Protein AF-A0AAU7IJD9-F1 (afdb_monomer_lite)

Sequence (158 aa):
MKRKEIPIYKQELFQKQKGLCALTGIKIHEVNKAHLDHDHILTGSNAGRCRGLLIAQANVLEGRIKHQFKRSGLDGKIDYIEFLKNLVQYLEKDYSDNPTHPQLIPDLKKAFSRKNLSEMKAITGSNLKTKKELEKVYSNQIKVKYENEISPSIGKTR

Structure (mmCIF, N/CA/C/O backbone):
data_AF-A0AAU7IJD9-F1
#
_entry.id   AF-A0AAU7IJD9-F1
#
loop_
_atom_site.group_PDB
_atom_site.id
_atom_site.type_symbol
_atom_site.label_atom_id
_atom_site.label_alt_id
_atom_site.label_comp_id
_atom_site.label_asym_id
_atom_site.label_entity_id
_atom_site.label_seq_id
_atom_site.pdbx_PDB_ins_code
_atom_site.Cartn_x
_atom_site.Cartn_y
_atom_site.Cartn_z
_atom_site.occupancy
_atom_site.B_iso_or_equiv
_atom_site.auth_seq_id
_atom_site.auth_comp_id
_atom_site.auth_asym_id
_atom_site.auth_atom_id
_atom_site.pdbx_PDB_model_num
ATOM 1 N N . MET A 1 1 ? 16.447 7.057 -25.964 1.00 90.56 1 MET A N 1
ATOM 2 C CA . MET A 1 1 ? 15.245 7.807 -26.383 1.00 90.56 1 MET A CA 1
ATOM 3 C C . MET A 1 1 ? 15.461 9.285 -26.091 1.00 90.56 1 MET A C 1
ATOM 5 O O . MET A 1 1 ? 15.944 9.618 -25.013 1.00 90.56 1 MET A O 1
ATOM 9 N N . LYS A 1 2 ? 15.156 10.166 -27.044 1.00 92.88 2 LYS A N 1
ATOM 10 C CA . LYS A 1 2 ? 15.188 11.628 -26.887 1.00 92.88 2 LYS A CA 1
ATOM 11 C C . LYS A 1 2 ? 13.909 12.100 -26.187 1.00 92.88 2 LYS A C 1
ATOM 13 O O . LYS A 1 2 ? 12.854 11.503 -26.355 1.00 92.88 2 LYS A O 1
ATOM 18 N N . ARG A 1 3 ? 13.954 13.221 -25.455 1.00 93.12 3 ARG A N 1
ATOM 19 C CA . ARG A 1 3 ? 12.783 13.741 -24.708 1.00 93.12 3 ARG A CA 1
ATOM 20 C C . ARG A 1 3 ? 11.526 13.923 -25.572 1.00 93.12 3 ARG A C 1
ATOM 22 O O . ARG A 1 3 ? 10.431 13.626 -25.113 1.00 93.12 3 ARG A O 1
ATOM 29 N N . LYS A 1 4 ? 11.687 14.344 -26.831 1.00 95.62 4 LYS A N 1
ATOM 30 C CA . LYS A 1 4 ? 10.580 14.519 -27.790 1.00 95.62 4 LYS A CA 1
ATOM 31 C C . LYS A 1 4 ? 9.841 13.222 -28.150 1.00 95.62 4 LYS A C 1
ATOM 33 O O . LYS A 1 4 ? 8.721 13.280 -28.631 1.00 95.62 4 LYS A O 1
ATOM 38 N N . GLU A 1 5 ? 10.464 12.068 -27.920 1.00 96.25 5 GLU A N 1
ATOM 39 C CA . GLU A 1 5 ? 9.907 10.743 -28.224 1.00 96.25 5 GLU A CA 1
ATOM 40 C C . GLU A 1 5 ? 9.103 10.175 -27.040 1.00 96.25 5 GLU A C 1
ATOM 42 O O . GLU A 1 5 ? 8.381 9.197 -27.206 1.00 96.25 5 GLU A O 1
ATOM 47 N N . ILE A 1 6 ? 9.165 10.804 -25.855 1.00 96.12 6 ILE A N 1
ATOM 48 C CA . ILE A 1 6 ? 8.446 10.353 -24.651 1.00 96.12 6 ILE A CA 1
ATOM 49 C C . ILE A 1 6 ? 6.934 10.214 -24.893 1.00 96.12 6 ILE A C 1
ATOM 51 O O . ILE A 1 6 ? 6.396 9.173 -24.523 1.00 96.12 6 ILE A O 1
ATOM 55 N N . PRO A 1 7 ? 6.217 11.188 -25.496 1.00 96.44 7 PRO A N 1
ATOM 56 C CA . PRO A 1 7 ? 4.776 11.044 -25.717 1.00 96.44 7 PRO A CA 1
ATOM 57 C C . PRO A 1 7 ? 4.430 9.835 -26.594 1.00 96.44 7 PRO A C 1
ATOM 59 O O . PRO A 1 7 ? 3.495 9.101 -26.283 1.00 96.44 7 PRO A O 1
ATOM 62 N N . ILE A 1 8 ? 5.233 9.589 -27.635 1.00 96.88 8 ILE A N 1
ATOM 63 C CA . ILE A 1 8 ? 5.071 8.449 -28.547 1.00 96.88 8 ILE A CA 1
ATOM 64 C C . ILE A 1 8 ? 5.267 7.143 -27.773 1.00 96.88 8 ILE A C 1
ATOM 66 O O . ILE A 1 8 ? 4.393 6.280 -27.778 1.00 96.88 8 ILE A O 1
ATOM 70 N N . TYR A 1 9 ? 6.355 7.034 -27.010 1.00 97.69 9 TYR A N 1
ATOM 71 C CA . TYR A 1 9 ? 6.644 5.827 -26.242 1.00 97.69 9 TYR A CA 1
ATOM 72 C C . TYR A 1 9 ? 5.621 5.563 -25.124 1.00 97.69 9 TYR A C 1
ATOM 74 O O . TYR A 1 9 ? 5.251 4.418 -24.864 1.00 97.69 9 TYR A O 1
ATOM 82 N N . LYS A 1 10 ? 5.086 6.613 -24.487 1.00 98.00 10 LYS A N 1
ATOM 83 C CA . LYS A 1 10 ? 3.969 6.477 -23.536 1.00 98.00 10 LYS A CA 1
ATOM 84 C C . LYS A 1 10 ? 2.719 5.935 -24.224 1.00 98.00 10 LYS A C 1
ATOM 86 O O . LYS A 1 10 ? 2.034 5.100 -23.639 1.00 98.00 10 LYS A O 1
ATOM 91 N N . GLN A 1 11 ? 2.436 6.367 -25.453 1.00 98.00 11 GLN A N 1
ATOM 92 C CA . GLN A 1 11 ? 1.312 5.850 -26.226 1.00 98.00 11 GLN A CA 1
ATOM 93 C C . GLN A 1 11 ? 1.504 4.373 -26.598 1.00 98.00 11 GLN A C 1
ATOM 95 O O . GLN A 1 11 ? 0.556 3.598 -26.478 1.00 98.00 11 GLN A O 1
ATOM 100 N N . GLU A 1 12 ? 2.718 3.961 -26.972 1.00 97.81 12 GLU A N 1
ATOM 101 C CA . GLU A 1 12 ? 3.051 2.550 -27.212 1.00 97.81 12 GLU A CA 1
ATOM 102 C C . GLU A 1 12 ? 2.860 1.694 -25.955 1.00 97.81 12 GLU A C 1
ATOM 104 O O . GLU A 1 12 ? 2.224 0.639 -26.010 1.00 97.81 12 GLU A O 1
ATOM 109 N N . LEU A 1 13 ? 3.377 2.150 -24.809 1.00 98.12 13 LEU A N 1
ATOM 110 C CA . LEU A 1 13 ? 3.209 1.456 -23.531 1.00 98.12 13 LEU A CA 1
ATOM 111 C C . LEU A 1 13 ? 1.745 1.381 -23.113 1.00 98.12 13 LEU A C 1
ATOM 113 O O . LEU A 1 13 ? 1.305 0.335 -22.651 1.00 98.12 13 LEU A O 1
ATOM 117 N N . PHE A 1 14 ? 0.970 2.445 -23.321 1.00 98.44 14 PHE A N 1
ATOM 118 C CA . PHE A 1 14 ? -0.463 2.435 -23.049 1.00 98.44 14 PHE A CA 1
ATOM 119 C C . PHE A 1 14 ? -1.179 1.326 -23.831 1.00 98.44 14 PHE A C 1
ATOM 121 O O . PHE A 1 14 ? -1.972 0.593 -23.243 1.00 98.44 14 PHE A O 1
ATOM 128 N N . GLN A 1 15 ? -0.863 1.148 -25.120 1.00 98.19 15 GLN A N 1
ATOM 129 C CA . GLN A 1 15 ? -1.441 0.066 -25.927 1.00 98.19 15 GLN A CA 1
ATOM 130 C C . GLN A 1 15 ? -0.978 -1.315 -25.444 1.00 98.19 15 GLN A C 1
ATOM 132 O O . GLN A 1 15 ? -1.804 -2.198 -25.217 1.00 98.19 15 GLN A O 1
ATOM 137 N N . LYS A 1 16 ? 0.328 -1.494 -25.194 1.00 98.19 16 LYS A N 1
ATOM 138 C CA . LYS A 1 16 ? 0.891 -2.755 -24.668 1.00 98.19 16 LYS A CA 1
ATOM 139 C C . LYS A 1 16 ? 0.290 -3.144 -23.314 1.00 98.19 16 LYS A C 1
ATOM 141 O O . LYS A 1 16 ? 0.051 -4.318 -23.056 1.00 98.19 16 LYS A O 1
ATOM 146 N N . GLN A 1 17 ? 0.004 -2.155 -22.473 1.00 98.44 17 GLN A N 1
ATOM 147 C CA . GLN A 1 17 ? -0.606 -2.322 -21.156 1.00 98.44 17 GLN A CA 1
ATOM 148 C C . GLN A 1 17 ? -2.142 -2.339 -21.195 1.00 98.44 17 GLN A C 1
ATOM 150 O O . GLN A 1 17 ? -2.774 -2.304 -20.140 1.00 98.44 17 GLN A O 1
ATOM 155 N N . LYS A 1 18 ? -2.763 -2.366 -22.384 1.00 98.19 18 LYS A N 1
ATOM 156 C CA . LYS A 1 18 ? -4.228 -2.391 -22.562 1.00 98.19 18 LYS A CA 1
ATOM 157 C C . LYS A 1 18 ? -4.944 -1.241 -21.838 1.00 98.19 18 LYS A C 1
ATOM 159 O O . LYS A 1 18 ? -6.044 -1.395 -21.316 1.00 98.19 18 LYS A O 1
ATOM 164 N N . GLY A 1 19 ? -4.292 -0.083 -21.773 1.00 97.81 19 GLY A N 1
ATOM 165 C CA . GLY A 1 19 ? -4.786 1.105 -21.087 1.00 97.81 19 GLY A CA 1
ATOM 166 C C . GLY A 1 19 ? -4.772 1.033 -19.558 1.00 97.81 19 GLY A C 1
ATOM 167 O O . GLY A 1 19 ? -5.438 1.845 -18.914 1.00 97.81 19 GLY A O 1
ATOM 168 N N . LEU A 1 20 ? -4.035 0.090 -18.963 1.00 98.50 20 LEU A N 1
ATOM 169 C CA . LEU A 1 20 ? -3.939 -0.101 -17.515 1.00 98.50 20 LEU A CA 1
ATOM 170 C C . LEU A 1 20 ? -2.575 0.339 -16.972 1.00 98.50 20 LEU A C 1
ATOM 172 O O . LEU A 1 20 ? -1.556 0.273 -17.655 1.00 98.50 20 LEU A O 1
ATOM 176 N N . CYS A 1 21 ? -2.545 0.777 -15.718 1.00 98.44 21 CYS A N 1
ATOM 177 C CA . CYS A 1 21 ? -1.328 1.029 -14.954 1.00 98.44 21 CYS A CA 1
ATOM 178 C C . CYS A 1 21 ? -0.542 -0.272 -14.766 1.00 98.44 21 CYS A C 1
ATOM 180 O O . CYS A 1 21 ? -1.095 -1.243 -14.250 1.00 98.44 21 CYS A O 1
ATOM 182 N N . ALA A 1 22 ? 0.748 -0.274 -15.114 1.00 98.25 22 ALA A N 1
ATOM 183 C CA . ALA A 1 22 ? 1.576 -1.482 -15.049 1.00 98.25 22 ALA A CA 1
ATOM 184 C C . ALA A 1 22 ? 1.720 -2.056 -13.627 1.00 98.25 22 ALA A C 1
ATOM 186 O O . ALA A 1 22 ? 1.907 -3.258 -13.479 1.00 98.25 22 ALA A O 1
ATOM 187 N N . LEU A 1 23 ? 1.630 -1.209 -12.593 1.00 97.75 23 LEU A N 1
ATOM 188 C CA . LEU A 1 23 ? 1.779 -1.629 -11.196 1.00 97.75 23 LEU A CA 1
ATOM 189 C C . LEU A 1 23 ? 0.451 -2.027 -10.539 1.00 97.75 23 LEU A C 1
ATOM 191 O O . LEU A 1 23 ? 0.418 -2.954 -9.743 1.00 97.75 23 LEU A O 1
ATOM 195 N N . THR A 1 24 ? -0.636 -1.305 -10.824 1.00 97.75 24 THR A N 1
ATOM 196 C CA . THR A 1 24 ? -1.893 -1.436 -10.060 1.00 97.75 24 THR A CA 1
ATOM 197 C C . THR A 1 24 ? -3.040 -2.056 -10.847 1.00 97.75 24 THR A C 1
ATOM 199 O O . THR A 1 24 ? -4.078 -2.347 -10.264 1.00 97.75 24 THR A O 1
ATOM 202 N N . GLY A 1 25 ? -2.920 -2.177 -12.172 1.00 97.69 25 GLY A N 1
ATOM 203 C CA . GLY A 1 25 ? -4.020 -2.606 -13.040 1.00 97.69 25 GLY A CA 1
ATOM 204 C C . GLY A 1 25 ? -5.160 -1.587 -13.185 1.00 97.69 25 GLY A C 1
ATOM 205 O O . GLY A 1 25 ? -6.119 -1.844 -13.903 1.00 97.69 25 GLY A O 1
ATOM 206 N N . ILE A 1 26 ? -5.072 -0.414 -12.547 1.00 97.94 26 ILE A N 1
ATOM 207 C CA . ILE A 1 26 ? -6.093 0.643 -12.642 1.00 97.94 26 ILE A CA 1
ATOM 208 C C . ILE A 1 26 ? -6.031 1.313 -14.019 1.00 97.94 26 ILE A C 1
ATOM 210 O O . ILE A 1 26 ? -4.946 1.558 -14.547 1.00 97.94 26 ILE A O 1
ATOM 214 N N . LYS A 1 27 ? -7.192 1.658 -14.588 1.00 98.19 27 LYS A N 1
ATOM 215 C CA . LYS A 1 27 ? -7.297 2.321 -15.894 1.00 98.19 27 LYS A CA 1
ATOM 216 C C . LYS A 1 27 ? -6.567 3.669 -15.921 1.00 98.19 27 LYS A C 1
ATOM 218 O O . LYS A 1 27 ? -6.712 4.499 -15.026 1.00 98.19 27 LYS A O 1
ATOM 223 N N . ILE A 1 28 ? -5.824 3.909 -16.996 1.00 98.00 28 ILE A N 1
ATOM 224 C CA . ILE A 1 28 ? -5.233 5.208 -17.315 1.00 98.00 28 ILE A CA 1
ATOM 225 C C . ILE A 1 28 ? -6.230 5.974 -18.189 1.00 98.00 28 ILE A C 1
ATOM 227 O O . ILE A 1 28 ? -6.577 5.536 -19.283 1.00 98.00 28 ILE A O 1
ATOM 231 N N . HIS A 1 29 ? -6.695 7.126 -17.709 1.00 94.94 29 HIS A N 1
ATOM 232 C CA . HIS A 1 29 ? -7.629 7.973 -18.460 1.00 94.94 29 HIS A CA 1
ATOM 233 C C . HIS A 1 29 ? -6.916 8.939 -19.411 1.00 94.94 29 HIS A C 1
ATOM 235 O O . HIS A 1 29 ? -7.410 9.215 -20.497 1.00 94.94 29 HIS A O 1
ATOM 241 N N . GLU A 1 30 ? -5.736 9.427 -19.021 1.00 95.31 30 GLU A N 1
ATOM 242 C CA . GLU A 1 30 ? -4.977 10.422 -19.778 1.00 95.31 30 GLU A CA 1
ATOM 243 C C . GLU A 1 30 ? -3.509 9.993 -19.901 1.00 95.31 30 GLU A C 1
ATOM 245 O O . GLU A 1 30 ? -2.718 10.147 -18.967 1.00 95.31 30 GLU A O 1
ATOM 250 N N . VAL A 1 31 ? -3.123 9.480 -21.074 1.00 94.94 31 VAL A N 1
ATOM 251 C CA . VAL A 1 31 ? -1.759 8.983 -21.358 1.00 94.94 31 VAL A CA 1
ATOM 252 C C . VAL A 1 31 ? -0.697 10.047 -21.073 1.00 94.94 31 VAL A C 1
ATOM 254 O O . VAL A 1 31 ? 0.347 9.763 -20.485 1.00 94.94 31 VAL A O 1
ATOM 257 N N . ASN A 1 32 ? -0.980 11.301 -21.431 1.00 91.12 32 ASN A N 1
ATOM 258 C CA . ASN A 1 32 ? -0.046 12.407 -21.242 1.00 91.12 32 ASN A CA 1
ATOM 259 C C . ASN A 1 32 ? 0.206 12.730 -19.763 1.00 91.12 32 ASN A C 1
ATOM 261 O O . ASN A 1 32 ? 1.337 13.081 -19.428 1.00 91.12 32 ASN A O 1
ATOM 265 N N . LYS A 1 33 ? -0.781 12.530 -18.878 1.00 93.31 33 LYS A N 1
ATOM 266 C CA . LYS A 1 33 ? -0.640 12.733 -17.424 1.00 93.31 33 LYS A CA 1
ATOM 267 C C . LYS A 1 33 ? -0.072 11.522 -16.683 1.00 93.31 33 LYS A C 1
ATOM 269 O O . LYS A 1 33 ? 0.391 11.663 -15.556 1.00 93.31 33 LYS A O 1
ATOM 274 N N . ALA A 1 34 ? -0.095 10.336 -17.288 1.00 96.44 34 ALA A N 1
ATOM 275 C CA . ALA A 1 34 ? 0.531 9.157 -16.702 1.00 96.44 34 ALA A CA 1
ATOM 276 C C . ALA A 1 34 ? 2.060 9.325 -16.604 1.00 96.44 34 ALA A C 1
ATOM 278 O O . ALA A 1 34 ? 2.657 10.118 -17.326 1.00 96.44 34 ALA A O 1
ATOM 279 N N . HIS A 1 35 ? 2.723 8.593 -15.720 1.00 97.62 35 HIS A N 1
ATOM 280 C CA . HIS A 1 35 ? 4.164 8.685 -15.502 1.00 97.62 35 HIS A CA 1
ATOM 281 C C . HIS A 1 35 ? 4.890 7.566 -16.241 1.00 97.62 35 HIS A C 1
ATOM 283 O O . HIS A 1 35 ? 4.496 6.406 -16.153 1.00 97.62 35 HIS A O 1
ATOM 289 N N . LEU A 1 36 ? 5.941 7.925 -16.980 1.00 97.62 36 LEU A N 1
ATOM 290 C CA . LEU A 1 36 ? 6.857 6.960 -17.579 1.00 97.62 36 LEU A CA 1
ATOM 291 C C . LEU A 1 36 ? 7.902 6.575 -16.526 1.00 97.62 36 LEU A C 1
ATOM 293 O O . LEU A 1 36 ? 8.878 7.301 -16.338 1.00 97.62 36 LEU A O 1
ATOM 297 N N . ASP A 1 37 ? 7.659 5.473 -15.821 1.00 97.50 37 ASP A N 1
ATOM 298 C CA . ASP A 1 37 ? 8.568 4.977 -14.789 1.00 97.50 37 ASP A CA 1
ATOM 299 C C . ASP A 1 37 ? 9.854 4.410 -15.407 1.00 97.50 37 ASP A C 1
ATOM 301 O O . ASP A 1 37 ? 9.852 3.894 -16.533 1.00 97.50 37 ASP A O 1
ATOM 305 N N . HIS A 1 38 ? 10.962 4.506 -14.677 1.00 95.94 38 HIS A N 1
ATOM 306 C CA . HIS A 1 38 ? 12.267 4.029 -15.123 1.00 95.94 38 HIS A CA 1
ATOM 307 C C . HIS A 1 38 ? 13.140 3.580 -13.955 1.00 95.94 38 HIS A C 1
ATOM 309 O O . HIS A 1 38 ? 12.948 3.975 -12.808 1.00 95.94 38 HIS A O 1
ATOM 315 N N . ASP A 1 39 ? 14.128 2.742 -14.256 1.00 93.69 39 ASP A N 1
ATOM 316 C CA . ASP A 1 39 ? 15.105 2.353 -13.258 1.00 93.69 39 ASP A CA 1
ATOM 317 C C . ASP A 1 39 ? 16.063 3.504 -12.926 1.00 93.69 39 ASP A C 1
ATOM 319 O O . ASP A 1 39 ? 16.621 4.148 -13.813 1.00 93.69 39 ASP A O 1
ATOM 323 N N . HIS A 1 40 ? 16.274 3.728 -11.631 1.00 90.88 40 HIS A N 1
ATOM 324 C CA . HIS A 1 40 ? 17.177 4.749 -11.106 1.00 90.88 40 HIS A CA 1
ATOM 325 C C . HIS A 1 40 ? 18.596 4.222 -10.838 1.00 90.88 40 HIS A C 1
ATOM 327 O O . HIS A 1 40 ? 19.427 4.983 -10.340 1.00 90.88 40 HIS A O 1
ATOM 333 N N . ILE A 1 41 ? 18.897 2.942 -11.104 1.00 91.31 41 ILE A N 1
ATOM 334 C CA . ILE A 1 41 ? 20.294 2.491 -11.072 1.00 91.31 41 ILE A CA 1
ATOM 335 C C . ILE A 1 41 ? 21.096 3.208 -12.167 1.00 91.31 41 ILE A C 1
ATOM 337 O O . ILE A 1 41 ? 20.595 3.464 -13.263 1.00 91.31 41 ILE A O 1
ATOM 341 N N . LEU A 1 42 ? 22.344 3.549 -11.852 1.00 92.25 42 LEU A N 1
ATOM 342 C CA . LEU A 1 42 ? 23.218 4.327 -12.738 1.00 92.25 42 LEU A CA 1
ATOM 343 C C . LEU A 1 42 ? 24.198 3.452 -13.528 1.00 92.25 42 LEU A C 1
ATOM 345 O O . LEU A 1 42 ? 24.849 3.932 -14.451 1.00 92.25 42 LEU A O 1
ATOM 349 N N . THR A 1 43 ? 24.305 2.173 -13.171 1.00 92.12 43 THR A N 1
ATOM 350 C CA . THR A 1 43 ? 25.237 1.210 -13.763 1.00 92.12 43 THR A CA 1
ATOM 351 C C . THR A 1 43 ? 24.531 -0.114 -14.064 1.00 92.12 43 THR A C 1
ATOM 353 O O . THR A 1 43 ? 23.458 -0.403 -13.534 1.00 92.12 43 THR A O 1
ATOM 356 N N . GLY A 1 44 ? 25.129 -0.918 -14.946 1.00 93.94 44 GLY A N 1
ATOM 357 C CA . GLY A 1 44 ? 24.574 -2.200 -15.380 1.00 93.94 44 GLY A CA 1
ATOM 358 C C . GLY A 1 44 ? 23.567 -2.090 -16.529 1.00 93.94 44 GLY A C 1
ATOM 359 O O . GLY A 1 44 ? 23.220 -1.006 -16.998 1.00 93.94 44 GLY A O 1
ATOM 360 N N . SER A 1 45 ? 23.093 -3.243 -17.004 1.00 93.06 45 SER A N 1
ATOM 361 C CA . SER A 1 45 ? 22.210 -3.355 -18.177 1.00 93.06 45 SER A CA 1
ATOM 362 C C . SER A 1 45 ? 20.859 -2.648 -18.002 1.00 93.06 45 SER A C 1
ATOM 364 O O . SER A 1 45 ? 20.299 -2.127 -18.973 1.00 93.06 45 SER A O 1
ATOM 366 N N . ASN A 1 46 ? 20.373 -2.575 -16.760 1.00 92.19 46 ASN A N 1
ATOM 367 C CA . ASN A 1 46 ? 19.097 -1.955 -16.404 1.00 92.19 46 ASN A CA 1
ATOM 368 C C . ASN A 1 46 ? 19.189 -0.441 -16.136 1.00 92.19 46 ASN A C 1
ATOM 370 O O . ASN A 1 46 ? 18.153 0.184 -15.917 1.00 92.19 46 ASN A O 1
ATOM 374 N N . ALA A 1 47 ? 20.378 0.172 -16.195 1.00 94.25 47 ALA A N 1
ATOM 375 C CA . ALA A 1 47 ? 20.551 1.591 -15.891 1.00 94.25 47 ALA A CA 1
ATOM 376 C C . ALA A 1 47 ? 19.663 2.503 -16.747 1.00 94.25 47 ALA A C 1
ATOM 378 O O . ALA A 1 47 ? 19.711 2.468 -17.980 1.00 94.25 47 ALA A O 1
ATOM 379 N N . GLY A 1 48 ? 18.830 3.311 -16.084 1.00 93.56 48 GLY A N 1
ATOM 380 C CA . GLY A 1 48 ? 17.939 4.276 -16.732 1.00 93.56 48 GLY A CA 1
ATOM 381 C C . GLY A 1 48 ? 16.840 3.674 -17.615 1.00 93.56 48 GLY A C 1
ATOM 382 O O . GLY A 1 48 ? 16.198 4.413 -18.365 1.00 93.56 48 GLY A O 1
ATOM 383 N N . ARG A 1 49 ? 16.625 2.351 -17.605 1.00 96.25 49 ARG A N 1
ATOM 384 C CA . ARG A 1 49 ? 15.666 1.702 -18.513 1.00 96.25 49 ARG A CA 1
ATOM 385 C C . ARG A 1 49 ? 14.233 2.006 -18.093 1.00 96.25 49 ARG A C 1
ATOM 387 O O . ARG A 1 49 ? 13.872 1.829 -16.934 1.00 96.25 49 ARG A O 1
ATOM 394 N N . CYS A 1 50 ? 13.406 2.445 -19.043 1.00 97.06 50 CYS A N 1
ATOM 395 C CA . CYS A 1 50 ? 11.975 2.618 -18.808 1.00 97.06 50 CYS A CA 1
ATOM 396 C C . CYS A 1 50 ? 11.327 1.271 -18.474 1.00 97.06 50 CYS A C 1
ATOM 398 O O . CYS A 1 50 ? 11.641 0.264 -19.107 1.00 97.06 50 CYS A O 1
ATOM 400 N N . ARG A 1 51 ? 10.404 1.274 -17.514 1.00 97.00 51 ARG A N 1
ATOM 401 C CA . ARG A 1 51 ? 9.722 0.073 -17.021 1.00 97.00 51 ARG A CA 1
ATOM 402 C C . ARG A 1 51 ? 8.305 -0.015 -17.567 1.00 97.00 51 ARG A C 1
ATOM 404 O O . ARG A 1 51 ? 7.977 -0.944 -18.295 1.00 97.00 51 ARG A O 1
ATOM 411 N N . GLY A 1 52 ? 7.481 0.983 -17.262 1.00 97.50 52 GLY A N 1
ATOM 412 C CA . GLY A 1 52 ? 6.082 1.001 -17.664 1.00 97.50 52 GLY A CA 1
ATOM 413 C C . GLY A 1 52 ? 5.412 2.342 -17.411 1.00 97.50 52 GLY A C 1
ATOM 414 O O . GLY A 1 52 ? 5.992 3.268 -16.843 1.00 97.50 52 GLY A O 1
ATOM 415 N N . LEU A 1 53 ? 4.168 2.438 -17.862 1.00 98.25 53 LEU A N 1
ATOM 416 C CA . LEU A 1 53 ? 3.311 3.594 -17.670 1.00 98.25 53 LEU A CA 1
ATOM 417 C C . LEU A 1 53 ? 2.489 3.423 -16.385 1.00 98.25 53 LEU A C 1
ATOM 419 O O . LEU A 1 53 ? 1.744 2.448 -16.245 1.00 98.25 53 LEU A O 1
ATOM 423 N N . LEU A 1 54 ? 2.614 4.373 -15.460 1.00 98.50 54 LEU A N 1
ATOM 424 C CA . LEU A 1 54 ? 1.967 4.355 -14.147 1.00 98.50 54 LEU A CA 1
ATOM 425 C C . LEU A 1 54 ? 0.997 5.529 -13.980 1.00 98.50 54 LEU A C 1
ATOM 427 O O . L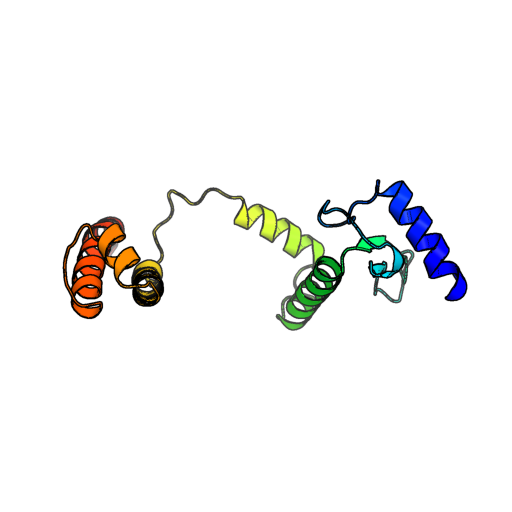E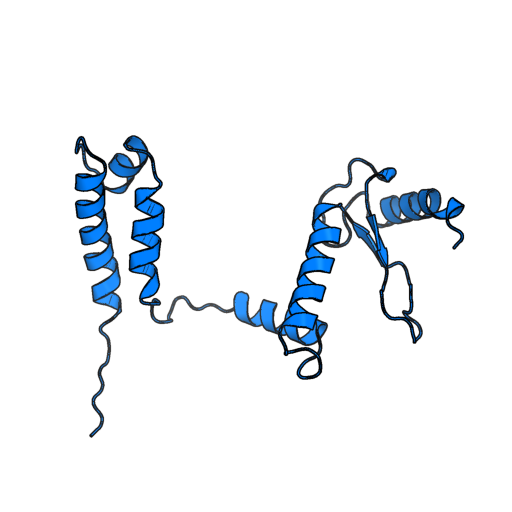U A 1 54 ? 1.221 6.616 -14.508 1.00 98.50 54 LEU A O 1
ATOM 431 N N . ILE A 1 55 ? -0.061 5.352 -13.186 1.00 98.06 55 ILE A N 1
ATOM 432 C CA . ILE A 1 55 ? -0.814 6.505 -12.665 1.00 98.06 55 ILE A CA 1
ATOM 433 C C . ILE A 1 55 ? 0.051 7.289 -11.667 1.00 98.06 55 ILE A C 1
ATOM 435 O O . ILE A 1 55 ? 0.928 6.722 -11.011 1.00 98.06 55 ILE A O 1
ATOM 439 N N . ALA A 1 56 ? -0.208 8.591 -11.527 1.00 96.44 56 ALA A N 1
ATOM 440 C CA . ALA A 1 56 ? 0.591 9.482 -10.682 1.00 96.44 56 ALA A CA 1
ATOM 441 C C . ALA A 1 56 ? 0.701 8.988 -9.230 1.00 96.44 56 ALA A C 1
ATOM 443 O O . ALA A 1 56 ? 1.782 8.997 -8.646 1.00 96.44 56 ALA A O 1
ATOM 444 N N . GLN A 1 57 ? -0.401 8.483 -8.670 1.00 96.38 57 GLN A N 1
ATOM 445 C CA . GLN A 1 57 ? -0.458 7.958 -7.307 1.00 96.38 57 GLN A CA 1
ATOM 446 C C . GLN A 1 57 ? 0.483 6.761 -7.125 1.00 96.38 57 GLN A C 1
ATOM 448 O O . GLN A 1 57 ? 1.221 6.709 -6.145 1.00 96.38 57 GLN A O 1
ATOM 453 N N . ALA A 1 58 ? 0.493 5.835 -8.090 1.00 97.56 58 ALA A N 1
ATOM 454 C CA . ALA A 1 58 ? 1.326 4.637 -8.056 1.00 97.56 58 ALA A CA 1
ATOM 455 C C . ALA A 1 58 ? 2.816 4.989 -8.165 1.00 97.56 58 ALA A C 1
ATOM 457 O O . ALA A 1 58 ? 3.614 4.516 -7.362 1.00 97.56 58 ALA A O 1
ATOM 458 N N . ASN A 1 59 ? 3.175 5.878 -9.097 1.00 97.31 59 ASN A N 1
ATOM 459 C CA . ASN A 1 59 ? 4.555 6.334 -9.278 1.00 97.31 59 ASN A CA 1
ATOM 460 C C . ASN A 1 59 ? 5.097 7.035 -8.023 1.00 97.31 59 ASN A C 1
ATOM 462 O O . ASN A 1 59 ? 6.212 6.779 -7.578 1.00 97.31 59 ASN A O 1
ATOM 466 N N . VAL A 1 60 ? 4.299 7.928 -7.431 1.00 96.81 60 VAL A N 1
ATOM 467 C CA . VAL A 1 60 ? 4.693 8.644 -6.211 1.00 96.81 60 VAL A CA 1
ATOM 468 C C . VAL A 1 60 ? 4.822 7.687 -5.026 1.00 96.81 60 VAL A C 1
ATOM 470 O O . VAL A 1 60 ? 5.753 7.828 -4.234 1.00 96.81 60 VAL A O 1
ATOM 473 N N . LEU A 1 61 ? 3.904 6.728 -4.883 1.00 97.75 61 LEU A N 1
ATOM 474 C CA . LEU A 1 61 ? 3.947 5.762 -3.790 1.00 97.75 61 LEU A CA 1
ATOM 475 C C . LEU A 1 61 ? 5.154 4.820 -3.903 1.00 97.75 61 LEU A C 1
ATOM 477 O O . LEU A 1 61 ? 5.849 4.650 -2.904 1.00 97.75 61 LEU A O 1
ATOM 481 N N . GLU A 1 62 ? 5.448 4.279 -5.093 1.00 97.19 62 GLU A N 1
ATOM 482 C CA . GLU A 1 62 ? 6.637 3.438 -5.331 1.00 97.19 62 GLU A CA 1
ATOM 483 C C . GLU A 1 62 ? 7.911 4.162 -4.885 1.00 97.19 62 GLU A C 1
ATOM 485 O O . GLU A 1 62 ? 8.672 3.639 -4.063 1.00 97.19 62 GLU A O 1
ATOM 490 N N . GLY A 1 63 ? 8.072 5.419 -5.314 1.00 95.31 63 GLY A N 1
ATOM 491 C CA . GLY A 1 63 ? 9.235 6.220 -4.956 1.00 95.31 63 GLY A CA 1
ATOM 492 C C . GLY A 1 63 ? 9.345 6.464 -3.449 1.00 95.31 63 GLY A C 1
ATOM 493 O O . GLY A 1 63 ? 10.446 6.416 -2.895 1.00 95.31 63 GLY A O 1
ATOM 494 N N . ARG A 1 64 ? 8.216 6.681 -2.755 1.00 97.38 64 ARG A N 1
ATOM 495 C CA . ARG A 1 64 ? 8.192 6.848 -1.290 1.00 97.38 64 ARG A CA 1
ATOM 496 C C . ARG A 1 64 ? 8.581 5.570 -0.557 1.00 97.38 64 ARG A C 1
ATOM 498 O O . ARG A 1 64 ? 9.366 5.662 0.382 1.00 97.38 64 ARG A O 1
ATOM 505 N N . ILE A 1 65 ? 8.074 4.411 -0.979 1.00 97.44 65 ILE A N 1
ATOM 506 C CA . ILE A 1 65 ? 8.408 3.117 -0.362 1.00 97.44 65 ILE A CA 1
ATOM 507 C C . ILE A 1 65 ? 9.909 2.861 -0.506 1.00 97.44 65 ILE A C 1
ATOM 509 O O . ILE A 1 65 ? 10.597 2.631 0.489 1.00 97.44 65 ILE A O 1
ATOM 513 N N . LYS A 1 66 ? 10.447 3.012 -1.722 1.00 96.00 66 LYS A N 1
ATOM 514 C CA . LYS A 1 66 ? 11.881 2.852 -1.986 1.00 96.00 66 LYS A CA 1
ATOM 515 C C . LYS A 1 66 ? 12.727 3.830 -1.170 1.00 96.00 66 LYS A C 1
ATOM 517 O O . LYS A 1 66 ? 13.755 3.447 -0.617 1.00 96.00 66 LYS A O 1
ATOM 522 N N . HIS A 1 67 ? 12.307 5.092 -1.073 1.00 96.12 67 HIS A N 1
ATOM 523 C CA . HIS A 1 67 ? 13.019 6.099 -0.288 1.00 96.12 67 HIS A CA 1
ATOM 524 C C . HIS A 1 67 ? 13.010 5.782 1.213 1.00 96.12 67 HIS A C 1
ATOM 526 O O . HIS A 1 67 ? 14.063 5.827 1.847 1.00 96.12 67 HIS A O 1
ATOM 532 N N . GLN A 1 68 ? 11.854 5.431 1.783 1.00 97.88 68 GLN A N 1
ATOM 533 C CA . GLN A 1 68 ? 11.748 5.058 3.196 1.00 97.88 68 GLN A CA 1
ATOM 534 C C . GLN A 1 68 ? 12.585 3.819 3.510 1.00 97.88 68 GLN A C 1
ATOM 536 O O . GLN A 1 68 ? 13.309 3.823 4.502 1.00 97.88 68 GLN A O 1
ATOM 541 N N . PHE A 1 69 ? 12.570 2.811 2.632 1.00 97.81 69 PHE A N 1
ATOM 542 C CA . PHE A 1 69 ? 13.428 1.638 2.771 1.00 97.81 69 PHE A CA 1
ATOM 543 C C . PHE A 1 69 ? 14.910 2.032 2.828 1.00 97.81 69 PHE A C 1
ATOM 545 O O . PHE A 1 69 ? 15.591 1.702 3.799 1.00 97.81 69 PHE A O 1
ATOM 552 N N . LYS A 1 70 ? 15.391 2.836 1.870 1.00 95.62 70 LYS A N 1
ATOM 553 C CA . LYS A 1 70 ? 16.786 3.313 1.850 1.00 95.62 70 LYS A CA 1
ATOM 554 C C . LYS A 1 70 ? 17.191 4.093 3.105 1.00 95.62 70 LYS A C 1
ATOM 556 O O . LYS A 1 70 ? 18.353 4.096 3.491 1.00 95.62 70 LYS A O 1
ATOM 561 N N . ARG A 1 71 ? 16.241 4.774 3.751 1.00 97.31 71 ARG A N 1
ATOM 562 C CA . ARG A 1 71 ? 16.477 5.582 4.959 1.00 97.31 71 ARG A CA 1
ATOM 563 C C . ARG A 1 71 ? 16.224 4.836 6.271 1.00 97.31 71 ARG A C 1
ATOM 565 O O . ARG A 1 71 ? 16.491 5.400 7.325 1.00 97.31 71 ARG A O 1
ATOM 572 N N . SER A 1 72 ? 15.745 3.595 6.219 1.00 97.25 72 SER A N 1
ATOM 573 C CA . SER A 1 72 ? 15.376 2.805 7.402 1.00 97.25 72 SER A CA 1
ATOM 574 C C . SER A 1 72 ? 16.567 2.217 8.172 1.00 97.25 72 SER A C 1
ATOM 576 O O . SER A 1 72 ? 16.394 1.731 9.286 1.00 97.25 72 SER A O 1
ATOM 578 N N . GLY A 1 73 ? 17.770 2.219 7.581 1.00 97.38 73 GLY A N 1
ATOM 579 C CA . GLY A 1 73 ? 18.932 1.490 8.108 1.00 97.38 73 GLY A CA 1
ATOM 580 C C . GLY A 1 73 ? 18.928 -0.014 7.795 1.00 97.38 73 GLY A C 1
ATOM 581 O O . GLY A 1 73 ? 19.769 -0.742 8.332 1.00 97.38 73 GLY A O 1
ATOM 582 N N . LEU A 1 74 ? 17.986 -0.475 6.958 1.00 97.44 74 LEU A N 1
ATOM 583 C CA . LEU A 1 74 ? 17.973 -1.813 6.352 1.00 97.44 74 LEU A CA 1
ATOM 584 C C . LEU A 1 74 ? 18.759 -1.878 5.037 1.00 97.44 74 LEU A C 1
ATOM 586 O O . LEU A 1 74 ? 19.161 -2.965 4.628 1.00 97.44 74 LEU A O 1
ATOM 590 N N . ASP A 1 75 ? 18.999 -0.733 4.394 1.00 94.94 75 ASP A N 1
ATOM 591 C CA . ASP A 1 75 ? 19.814 -0.665 3.179 1.00 94.94 75 ASP A CA 1
ATOM 592 C C . ASP A 1 75 ? 21.227 -1.196 3.464 1.00 94.94 75 ASP A C 1
ATOM 594 O O . ASP A 1 75 ? 21.843 -0.845 4.473 1.00 94.94 75 ASP A O 1
ATOM 598 N N . GLY A 1 76 ? 21.710 -2.101 2.613 1.00 94.38 76 GLY A N 1
ATOM 599 C CA . GLY A 1 76 ? 22.959 -2.842 2.822 1.00 94.38 76 GLY A CA 1
ATOM 600 C C . GLY A 1 76 ? 22.878 -4.030 3.794 1.00 94.38 76 GLY A C 1
ATOM 601 O O . GLY A 1 76 ? 23.837 -4.794 3.866 1.00 94.38 76 GLY A O 1
ATOM 602 N N . LYS A 1 77 ? 21.761 -4.226 4.513 1.00 97.69 77 LYS A N 1
ATOM 603 C CA . LYS A 1 77 ? 21.518 -5.421 5.352 1.00 97.69 77 LYS A CA 1
ATOM 604 C C . LYS A 1 77 ? 20.634 -6.459 4.665 1.00 97.69 77 LYS A C 1
ATOM 606 O O . LYS A 1 77 ? 20.802 -7.648 4.904 1.00 97.69 77 LYS A O 1
ATOM 611 N N . ILE A 1 78 ? 19.687 -6.007 3.847 1.00 97.81 78 ILE A N 1
ATOM 612 C CA . ILE A 1 78 ? 18.801 -6.847 3.036 1.00 97.81 78 ILE A CA 1
ATOM 613 C C . ILE A 1 78 ? 18.529 -6.144 1.705 1.00 97.81 78 ILE A C 1
ATOM 615 O O . ILE A 1 78 ? 18.469 -4.912 1.656 1.00 97.81 78 ILE A O 1
ATOM 619 N N . ASP A 1 79 ? 18.378 -6.910 0.625 1.00 96.38 79 ASP A N 1
ATOM 620 C CA . ASP A 1 79 ? 17.964 -6.352 -0.661 1.00 96.38 79 ASP A CA 1
ATOM 621 C C . ASP A 1 79 ? 16.519 -5.822 -0.597 1.00 96.38 79 ASP A C 1
ATOM 623 O O . ASP A 1 79 ? 15.642 -6.400 0.047 1.00 96.38 79 ASP A O 1
ATOM 627 N N . TYR A 1 80 ? 16.252 -4.714 -1.292 1.00 96.06 80 TYR A N 1
ATOM 628 C CA . TYR A 1 80 ? 14.933 -4.079 -1.295 1.00 96.06 80 TYR A CA 1
ATOM 629 C C . TYR A 1 80 ? 13.834 -5.001 -1.837 1.00 96.06 80 TYR A C 1
ATOM 631 O O . TYR A 1 80 ? 12.743 -5.062 -1.270 1.00 96.06 80 TYR A O 1
ATOM 639 N N . ILE A 1 81 ? 14.102 -5.717 -2.932 1.00 95.62 81 ILE A N 1
ATOM 640 C CA . ILE A 1 81 ? 13.111 -6.599 -3.554 1.00 95.62 81 ILE A CA 1
ATOM 641 C C . ILE A 1 81 ? 12.890 -7.838 -2.687 1.00 95.62 81 ILE A C 1
ATOM 643 O O . ILE A 1 81 ? 11.750 -8.278 -2.539 1.00 95.62 81 ILE A O 1
ATOM 647 N N . GLU A 1 82 ? 13.948 -8.377 -2.083 1.00 98.06 82 GLU A N 1
ATOM 648 C CA . GLU A 1 82 ? 13.838 -9.467 -1.109 1.00 98.06 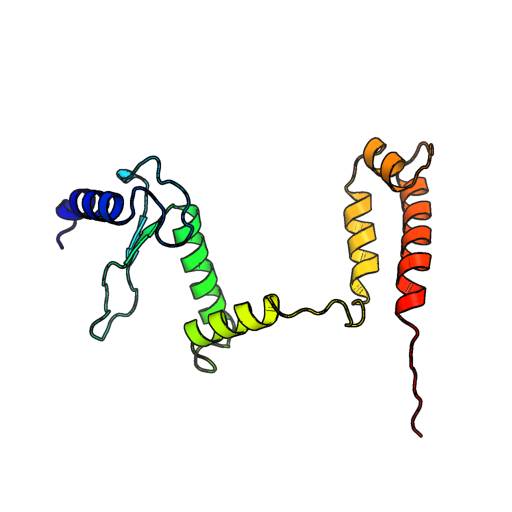82 GLU A CA 1
ATOM 649 C C . GLU A 1 82 ? 12.994 -9.064 0.108 1.00 98.06 82 GLU A C 1
ATOM 651 O O . GLU A 1 82 ? 12.055 -9.774 0.470 1.00 98.06 82 GLU A O 1
ATOM 656 N N . PHE A 1 83 ? 13.240 -7.879 0.674 1.00 98.31 83 PHE A N 1
ATOM 657 C CA . PHE A 1 83 ? 12.424 -7.338 1.759 1.00 98.31 83 PHE A CA 1
ATOM 658 C C . PHE A 1 83 ? 10.941 -7.241 1.375 1.00 98.31 83 PHE A C 1
ATOM 660 O O . PHE A 1 83 ? 10.086 -7.669 2.147 1.00 98.31 83 PHE A O 1
ATOM 667 N N . LEU A 1 84 ? 10.618 -6.720 0.184 1.00 98.00 84 LEU A N 1
ATOM 668 C CA . LEU A 1 84 ? 9.227 -6.614 -0.272 1.00 98.00 84 LEU A CA 1
ATOM 669 C C . LEU A 1 84 ? 8.552 -7.982 -0.428 1.00 98.00 84 LEU A C 1
ATOM 671 O O . LEU A 1 84 ? 7.388 -8.125 -0.059 1.00 98.00 84 LEU A O 1
ATOM 675 N N . LYS A 1 85 ? 9.265 -8.994 -0.937 1.00 98.25 85 LYS A N 1
ATOM 676 C CA . LYS A 1 85 ? 8.738 -10.365 -1.040 1.00 98.25 85 LYS A CA 1
ATOM 677 C C . LYS A 1 85 ? 8.451 -10.956 0.339 1.00 98.25 85 LYS A C 1
ATOM 679 O O . LYS A 1 85 ? 7.368 -11.495 0.554 1.00 98.25 85 LYS A O 1
ATOM 684 N N . ASN A 1 86 ? 9.385 -10.799 1.275 1.00 98.31 86 ASN A N 1
ATOM 685 C CA . ASN A 1 86 ? 9.220 -11.270 2.649 1.00 98.31 86 ASN A CA 1
ATOM 686 C C . ASN A 1 86 ? 8.075 -10.537 3.357 1.00 98.31 86 ASN A C 1
ATOM 688 O O . ASN A 1 86 ? 7.319 -11.157 4.097 1.00 98.31 86 ASN A O 1
ATOM 692 N N . LEU A 1 87 ? 7.906 -9.237 3.096 1.00 98.25 87 LEU A N 1
ATOM 693 C CA . LEU A 1 87 ? 6.799 -8.450 3.631 1.00 98.25 87 LEU A CA 1
ATOM 694 C C . LEU A 1 87 ? 5.443 -8.970 3.143 1.00 98.25 87 LEU A C 1
ATOM 696 O O . LEU A 1 87 ? 4.531 -9.092 3.952 1.00 98.25 87 LEU A O 1
ATOM 700 N N . VAL A 1 88 ? 5.308 -9.295 1.853 1.00 98.25 88 VAL A N 1
ATOM 701 C CA . VAL A 1 88 ? 4.069 -9.886 1.316 1.00 98.25 88 VAL A CA 1
ATOM 702 C C . VAL A 1 88 ? 3.765 -11.207 2.021 1.00 98.25 88 VAL A C 1
ATOM 704 O O . VAL A 1 88 ? 2.691 -11.346 2.595 1.00 98.25 88 VAL A O 1
ATOM 707 N N . GLN A 1 89 ? 4.736 -12.123 2.082 1.00 98.31 89 GLN A N 1
ATOM 708 C CA . GLN A 1 89 ? 4.559 -13.417 2.755 1.00 98.31 89 GLN A CA 1
ATOM 70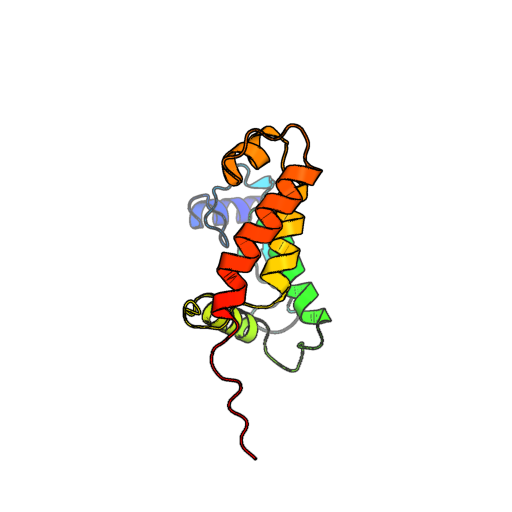9 C C . GLN A 1 89 ? 4.208 -13.267 4.240 1.00 98.31 89 GLN A C 1
ATOM 711 O O . GLN A 1 89 ? 3.368 -13.996 4.760 1.00 98.31 89 GLN A O 1
ATOM 716 N N . TYR A 1 90 ? 4.849 -12.318 4.924 1.00 98.25 90 TYR A N 1
ATOM 717 C CA . TYR A 1 90 ? 4.563 -12.011 6.319 1.00 98.25 90 TYR A CA 1
ATOM 718 C C . TYR A 1 90 ? 3.126 -11.509 6.489 1.00 98.25 90 TYR A C 1
ATOM 720 O O . TYR A 1 90 ? 2.420 -11.988 7.361 1.00 98.25 90 TYR A O 1
ATOM 728 N N . LEU A 1 91 ? 2.660 -10.581 5.648 1.00 97.75 91 LEU A N 1
ATOM 729 C CA . LEU A 1 91 ? 1.317 -10.002 5.768 1.00 97.75 91 LEU A CA 1
ATOM 730 C C . LEU A 1 91 ? 0.188 -10.943 5.323 1.00 97.75 91 LEU A C 1
ATOM 732 O O . LEU A 1 91 ? -0.928 -10.802 5.814 1.00 97.75 91 LEU A O 1
ATOM 736 N N . GLU A 1 92 ? 0.453 -11.870 4.403 1.00 98.06 92 GLU A N 1
ATOM 737 C CA . GLU A 1 92 ? -0.534 -12.847 3.914 1.00 98.06 92 GLU A CA 1
ATOM 738 C C . GLU A 1 92 ? -0.721 -14.047 4.849 1.00 98.06 92 GLU A C 1
ATOM 740 O O . GLU A 1 92 ? -1.671 -14.815 4.689 1.00 98.06 92 GLU A O 1
ATOM 745 N N . LYS A 1 93 ? 0.175 -14.232 5.823 1.00 98.19 93 LYS A N 1
ATOM 746 C CA . LYS A 1 93 ? 0.076 -15.327 6.782 1.00 98.19 93 LYS A CA 1
ATOM 747 C C . LYS A 1 93 ? -1.161 -15.160 7.673 1.00 98.19 93 LYS A C 1
ATOM 749 O O . LYS A 1 93 ? -1.454 -14.068 8.153 1.00 98.19 93 LYS A O 1
ATOM 754 N N . ASP A 1 94 ? -1.855 -16.266 7.934 1.00 97.31 94 ASP A N 1
ATOM 755 C CA . ASP A 1 94 ? -2.940 -16.291 8.913 1.00 97.31 94 ASP A CA 1
ATOM 756 C C . ASP A 1 94 ? -2.379 -16.196 10.343 1.00 97.31 94 ASP A C 1
ATOM 758 O O . ASP A 1 94 ? -1.496 -16.962 10.743 1.00 97.31 94 ASP A O 1
ATOM 762 N N . TYR A 1 95 ? -2.889 -15.222 11.095 1.00 95.38 95 TYR A N 1
ATOM 763 C CA . TYR A 1 95 ? -2.539 -14.939 12.487 1.00 95.38 95 TYR A CA 1
ATOM 764 C C . TYR A 1 95 ? -3.770 -14.948 13.399 1.00 95.38 95 TYR A C 1
ATOM 766 O O . TYR A 1 95 ? -3.708 -14.411 14.502 1.00 95.38 95 TYR A O 1
ATOM 774 N N . SER A 1 96 ? -4.895 -15.501 12.943 1.00 93.25 96 SER A N 1
ATOM 775 C CA . SER A 1 96 ? -6.149 -15.525 13.705 1.00 93.25 96 SER A CA 1
ATOM 776 C C . SER A 1 96 ? -6.029 -16.232 15.061 1.00 93.25 96 SER A C 1
ATOM 778 O O . SER A 1 96 ? -6.711 -15.837 16.002 1.00 93.25 96 SER A O 1
ATOM 780 N N . ASP A 1 97 ? -5.096 -17.178 15.187 1.00 93.50 97 ASP A N 1
ATOM 781 C CA . ASP A 1 97 ? -4.794 -17.888 16.437 1.00 93.50 97 ASP A CA 1
ATOM 782 C C . ASP A 1 97 ? -3.765 -17.172 17.339 1.00 93.50 97 ASP A C 1
ATOM 784 O O . ASP A 1 97 ? -3.459 -17.639 18.440 1.00 93.50 97 ASP A O 1
ATOM 788 N N . ASN A 1 98 ? -3.190 -16.046 16.900 1.00 92.25 98 ASN A N 1
ATOM 789 C CA . ASN A 1 98 ? -2.218 -15.310 17.705 1.00 92.25 98 ASN A CA 1
ATOM 790 C C . ASN A 1 98 ? -2.898 -14.480 18.810 1.00 92.25 98 ASN A C 1
ATOM 792 O O . ASN A 1 98 ? -4.023 -14.007 18.642 1.00 92.25 98 ASN A O 1
ATOM 796 N N . PRO A 1 99 ? -2.184 -14.183 19.914 1.00 91.31 99 PRO A N 1
ATOM 797 C CA . PRO A 1 99 ? -2.682 -13.270 20.933 1.00 91.31 99 PRO A CA 1
ATOM 798 C C . PRO A 1 99 ? -2.974 -11.869 20.384 1.00 91.31 99 PRO A C 1
ATOM 800 O O . PRO A 1 99 ? -2.196 -11.294 19.615 1.00 91.31 99 PRO A O 1
ATOM 803 N N . THR A 1 100 ? -4.058 -11.271 20.870 1.00 90.44 100 THR A N 1
ATOM 804 C CA . THR A 1 100 ? -4.397 -9.874 20.590 1.00 90.44 100 THR A 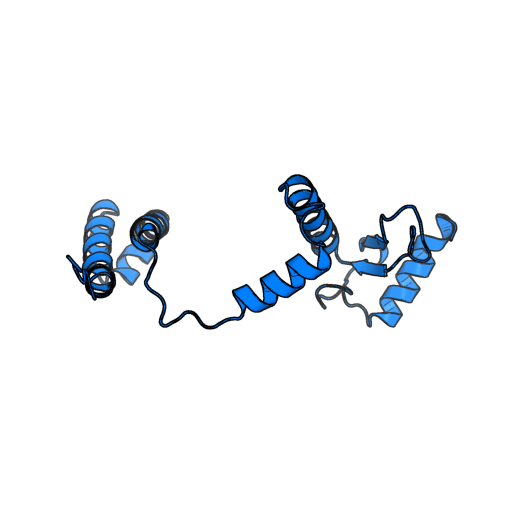CA 1
ATOM 805 C C . THR A 1 100 ? -3.405 -8.919 21.264 1.00 90.44 100 THR A C 1
ATOM 807 O O . THR A 1 100 ? -3.139 -9.012 22.463 1.00 90.44 100 THR A O 1
ATOM 810 N N . HIS A 1 101 ? -2.894 -7.934 20.518 1.00 89.88 101 HIS A N 1
ATOM 811 C CA . HIS A 1 101 ? -1.992 -6.923 21.074 1.00 89.88 101 HIS A CA 1
ATOM 812 C C . HIS A 1 101 ? -2.732 -5.984 22.060 1.00 89.88 101 HIS A C 1
ATOM 814 O O . HIS A 1 101 ? -3.788 -5.450 21.702 1.00 89.88 101 HIS A O 1
ATOM 820 N N . PRO A 1 102 ? -2.175 -5.662 23.250 1.00 89.69 102 PRO A N 1
ATOM 821 C CA . PRO A 1 102 ? -2.844 -4.825 24.260 1.00 89.69 102 PRO A CA 1
ATOM 822 C C . PRO A 1 102 ? -3.299 -3.438 23.768 1.00 89.69 102 PRO A C 1
ATOM 824 O O . PRO A 1 102 ? -4.282 -2.884 24.260 1.00 89.69 102 PRO A O 1
ATOM 827 N N . GLN A 1 103 ? -2.610 -2.886 22.762 1.00 92.69 103 GLN A N 1
ATOM 828 C CA . GLN A 1 103 ? -2.949 -1.608 22.113 1.00 92.69 103 GLN A CA 1
ATOM 829 C C . GLN A 1 103 ? -4.306 -1.619 21.384 1.00 92.69 103 GLN A C 1
ATOM 831 O O . GLN A 1 103 ? -4.869 -0.547 21.153 1.00 92.69 103 GLN A O 1
ATOM 836 N N . LEU A 1 104 ? -4.880 -2.795 21.090 1.00 92.31 104 LEU A N 1
ATOM 837 C CA . LEU A 1 104 ? -6.198 -2.888 20.459 1.00 92.31 104 LEU A CA 1
ATOM 838 C C . LEU A 1 104 ? -7.258 -2.131 21.271 1.00 92.31 104 LEU A C 1
ATOM 840 O O . LEU A 1 104 ? -8.047 -1.378 20.705 1.00 92.31 104 LEU A O 1
ATOM 844 N N . ILE A 1 105 ? -7.268 -2.284 22.600 1.00 91.62 105 ILE A N 1
ATOM 845 C CA . ILE A 1 105 ? -8.277 -1.651 23.460 1.00 91.62 105 ILE A CA 1
ATOM 846 C C . ILE A 1 105 ? -8.192 -0.110 23.382 1.00 91.62 105 ILE A C 1
ATOM 848 O O . ILE A 1 105 ? -9.219 0.519 23.101 1.00 91.62 105 ILE A O 1
ATOM 852 N N . PRO A 1 106 ? -7.026 0.539 23.601 1.00 93.00 106 PRO A N 1
ATOM 853 C CA . PRO A 1 106 ? -6.870 1.976 23.372 1.00 93.00 106 PRO A CA 1
ATOM 854 C C . PRO A 1 106 ? -7.273 2.439 21.965 1.00 93.00 106 PRO A C 1
ATOM 856 O O . PRO A 1 106 ? -7.954 3.460 21.834 1.00 93.00 106 PRO A O 1
ATOM 859 N N . ASP A 1 107 ? -6.902 1.694 20.923 1.00 94.62 107 ASP A N 1
ATOM 860 C CA . ASP A 1 107 ? -7.178 2.074 19.535 1.00 94.62 107 ASP A CA 1
ATOM 861 C C . ASP A 1 107 ? -8.672 1.995 19.209 1.00 94.62 107 ASP A C 1
ATOM 863 O O . ASP A 1 107 ? -9.223 2.926 18.615 1.00 94.62 107 ASP A O 1
ATOM 867 N N . LEU A 1 108 ? -9.360 0.952 19.684 1.00 95.12 108 LEU A N 1
ATOM 868 C CA . LEU A 1 108 ? -10.813 0.823 19.578 1.00 95.12 108 LEU A CA 1
ATOM 869 C C . LEU A 1 108 ? -11.527 1.990 20.267 1.00 95.12 108 LEU A C 1
ATOM 871 O O . LEU A 1 108 ? -12.452 2.562 19.690 1.00 95.12 108 LEU A O 1
ATOM 875 N N . LYS A 1 109 ? -11.093 2.390 21.472 1.00 94.94 109 LYS A N 1
ATOM 876 C CA . LYS A 1 109 ? -11.669 3.552 22.178 1.00 94.94 109 LYS A CA 1
ATOM 877 C C . LYS A 1 109 ? -11.457 4.848 21.402 1.00 94.94 109 LYS A C 1
ATOM 879 O O . LYS A 1 109 ? -12.391 5.632 21.252 1.00 94.94 109 LYS A O 1
ATOM 884 N N . LYS A 1 110 ? -10.247 5.063 20.879 1.00 95.88 110 LYS A N 1
ATOM 885 C CA . LYS A 1 110 ? -9.893 6.253 20.091 1.00 95.88 110 LYS A CA 1
ATOM 886 C C . LYS A 1 110 ? -10.655 6.317 18.767 1.00 95.88 110 LYS A C 1
ATOM 888 O O . LYS A 1 110 ? -11.036 7.398 18.327 1.00 95.88 110 LYS A O 1
ATOM 893 N N . ALA A 1 111 ? -10.873 5.177 18.118 1.00 96.56 111 ALA A N 1
ATOM 894 C CA . ALA A 1 111 ? -11.691 5.092 16.915 1.00 96.56 111 ALA A CA 1
ATOM 895 C C . ALA A 1 111 ? -13.166 5.385 17.224 1.00 96.56 111 ALA A C 1
ATOM 897 O O . ALA A 1 111 ? -13.817 6.112 16.475 1.00 96.56 111 ALA A O 1
ATOM 898 N N . PHE A 1 112 ? -13.678 4.869 18.344 1.00 96.81 112 PHE A N 1
ATOM 899 C CA . PHE A 1 112 ? -15.056 5.082 18.776 1.00 96.81 112 PHE A CA 1
ATOM 900 C C . PHE A 1 112 ? -15.349 6.545 19.140 1.00 96.81 112 PHE A C 1
ATOM 902 O O . PHE A 1 112 ? -16.369 7.075 18.709 1.00 96.81 112 PHE A O 1
ATOM 909 N N . SER A 1 113 ? -14.444 7.239 19.840 1.00 96.38 113 SER A N 1
ATOM 910 C CA . SER A 1 113 ? -14.653 8.645 20.237 1.00 96.38 113 SER A CA 1
ATOM 911 C C . SER A 1 113 ? -14.733 9.625 19.057 1.00 96.38 113 SER A C 1
ATOM 913 O O . SER A 1 113 ? -15.337 10.695 19.158 1.00 96.38 113 SER A O 1
ATOM 915 N N . ARG A 1 114 ? -14.163 9.256 17.902 1.00 96.50 114 ARG A N 1
ATOM 916 C CA . ARG A 1 114 ? -14.233 10.043 16.658 1.00 96.50 114 ARG A CA 1
ATOM 917 C C . ARG A 1 114 ? -15.578 9.928 15.940 1.00 96.50 114 ARG A C 1
ATOM 919 O O . ARG A 1 114 ? -15.844 10.729 15.047 1.00 96.50 114 ARG A O 1
ATOM 926 N N . LYS A 1 115 ? -16.417 8.958 16.307 1.00 96.38 115 LYS A N 1
ATOM 927 C CA . LYS A 1 115 ? -17.734 8.753 15.694 1.00 96.38 115 LYS A CA 1
ATOM 928 C C . LYS A 1 115 ? -18.730 9.815 16.138 1.00 96.38 115 LYS A C 1
ATOM 930 O O . LYS A 1 115 ? -18.572 10.470 17.175 1.00 96.38 115 LYS A O 1
ATOM 935 N N . ASN A 1 116 ? -19.765 10.029 15.337 1.00 96.50 116 ASN A N 1
ATOM 936 C CA . ASN A 1 116 ? -20.870 10.901 15.717 1.00 96.50 116 ASN A CA 1
ATOM 937 C C . ASN A 1 116 ? -21.820 10.195 16.708 1.00 96.50 116 ASN A C 1
ATOM 939 O O . ASN A 1 116 ? -21.743 8.988 16.921 1.00 96.50 116 ASN A O 1
ATOM 943 N N . LEU A 1 117 ? -22.709 10.959 17.354 1.00 94.94 117 LEU A N 1
ATOM 944 C CA . LEU A 1 117 ? -23.580 10.426 18.409 1.00 94.94 117 LEU A CA 1
ATOM 945 C C . LEU A 1 117 ? -24.500 9.303 17.898 1.00 94.94 117 LEU A C 1
ATOM 947 O O . LEU A 1 117 ? -24.716 8.329 18.611 1.00 94.94 117 LEU A O 1
ATOM 951 N N . SER A 1 118 ? -25.018 9.428 16.673 1.00 95.62 118 SER A N 1
ATOM 952 C CA . SER A 1 118 ? -25.910 8.432 16.065 1.00 95.62 118 SER A CA 1
ATOM 953 C C . SER A 1 118 ? -25.189 7.099 15.846 1.00 95.62 118 SER A C 1
ATOM 955 O O . SER A 1 118 ? -25.664 6.050 16.276 1.00 95.62 118 SER A O 1
ATOM 957 N N . GLU A 1 119 ? -23.980 7.145 15.281 1.00 96.56 119 GLU A N 1
ATOM 958 C CA . GLU A 1 119 ? -23.130 5.963 15.093 1.00 96.56 119 GLU A CA 1
ATOM 959 C C . GLU A 1 119 ? -22.775 5.291 16.426 1.00 96.56 119 GLU A C 1
ATOM 961 O O . GLU A 1 119 ? -22.801 4.067 16.537 1.00 96.56 119 GLU A O 1
ATOM 966 N N . MET A 1 120 ? -22.457 6.082 17.457 1.00 97.06 120 MET A N 1
ATOM 967 C CA . MET A 1 120 ? -22.117 5.557 18.783 1.00 97.06 120 MET A CA 1
ATOM 968 C C . MET A 1 120 ? -23.306 4.847 19.442 1.00 97.06 120 MET A C 1
ATOM 970 O O . MET A 1 120 ? -23.125 3.791 20.051 1.00 97.06 120 MET A O 1
ATOM 974 N N . LYS A 1 121 ? -24.522 5.389 19.298 1.00 96.31 121 LYS A N 1
ATOM 975 C CA . LYS A 1 121 ? -25.759 4.739 19.759 1.00 96.31 121 LYS A CA 1
ATOM 976 C C . LYS A 1 121 ? -25.997 3.413 19.043 1.00 96.31 121 LYS A C 1
ATOM 978 O O . LYS A 1 121 ? -26.245 2.413 19.707 1.00 96.31 121 LYS A O 1
ATOM 983 N N . ALA A 1 122 ? -25.845 3.393 17.717 1.00 95.69 122 ALA A N 1
ATOM 984 C CA . ALA A 1 122 ? -26.014 2.183 16.913 1.00 95.69 122 ALA A CA 1
ATOM 985 C C . ALA A 1 122 ? -25.033 1.070 17.321 1.00 95.69 122 ALA A C 1
ATOM 987 O O . ALA A 1 122 ? -25.438 -0.074 17.485 1.00 95.69 122 ALA A O 1
ATOM 988 N N . ILE A 1 123 ? -23.760 1.409 17.551 1.00 94.44 123 ILE A N 1
ATOM 989 C CA . ILE A 1 123 ? -22.731 0.440 17.963 1.00 94.44 123 ILE A CA 1
ATOM 990 C C . ILE A 1 123 ? -22.980 -0.093 19.377 1.00 94.44 123 ILE A C 1
ATOM 992 O O . ILE A 1 123 ? -22.798 -1.278 19.632 1.00 94.44 123 ILE A O 1
ATOM 996 N N . THR A 1 124 ? -23.359 0.780 20.310 1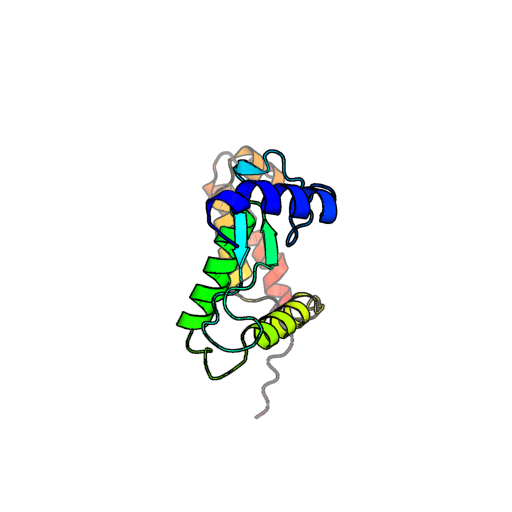.00 94.00 124 THR A N 1
ATOM 997 C CA . THR A 1 124 ? -23.553 0.386 21.716 1.00 94.00 124 THR A CA 1
ATOM 998 C C . THR A 1 124 ? -24.920 -0.237 21.988 1.00 94.00 124 THR A C 1
ATOM 1000 O O . THR A 1 124 ? -25.095 -0.824 23.054 1.00 94.00 124 THR A O 1
ATOM 1003 N N . GLY A 1 125 ? -25.884 -0.088 21.071 1.00 92.62 125 GLY A N 1
ATOM 1004 C CA . GLY A 1 125 ? -27.288 -0.448 21.287 1.00 92.62 125 GLY A CA 1
ATOM 1005 C C . GLY A 1 125 ? -27.984 0.432 22.331 1.00 92.62 125 GLY A C 1
ATOM 1006 O O . GLY A 1 125 ? -28.968 0.014 22.934 1.00 92.62 125 GLY A O 1
ATOM 1007 N N . SER A 1 126 ? -27.455 1.630 22.598 1.00 89.25 126 SER A N 1
ATOM 1008 C CA . SER A 1 126 ? -27.894 2.491 23.697 1.00 89.25 126 SER A CA 1
ATOM 1009 C C . SER A 1 126 ? -28.554 3.779 23.207 1.00 89.25 126 SER A C 1
ATOM 1011 O O . SER A 1 126 ? -28.163 4.347 22.193 1.00 89.25 126 SER A O 1
ATOM 1013 N N . ASN A 1 127 ? -29.517 4.295 23.976 1.00 90.50 127 ASN A N 1
ATOM 1014 C CA . ASN A 1 127 ? -30.214 5.556 23.697 1.00 90.50 127 ASN A CA 1
ATOM 1015 C C . ASN A 1 127 ? -29.652 6.763 24.474 1.00 90.50 127 ASN A C 1
ATOM 1017 O O . ASN A 1 127 ? -30.275 7.829 24.496 1.00 90.50 127 ASN A O 1
ATOM 1021 N N . LEU A 1 128 ? -28.472 6.622 25.091 1.00 91.25 128 LEU A N 1
ATOM 1022 C CA . LEU A 1 128 ? -27.840 7.667 25.909 1.00 91.25 128 LEU A CA 1
ATOM 1023 C C . LEU A 1 128 ? -27.624 8.973 25.136 1.00 91.25 128 LEU A C 1
ATOM 1025 O O . LEU A 1 128 ? -27.357 8.986 23.934 1.00 91.25 128 LEU A O 1
ATOM 1029 N N . LYS A 1 129 ? -27.768 10.100 25.838 1.00 90.38 129 LYS A N 1
ATOM 1030 C CA . LYS A 1 129 ? -27.825 11.425 25.206 1.00 90.38 129 LYS A CA 1
ATOM 1031 C C . LYS A 1 129 ? -26.443 12.015 24.944 1.00 90.38 129 LYS A C 1
ATOM 1033 O O . LYS A 1 129 ? -26.326 12.863 24.062 1.00 90.38 129 LYS A O 1
ATOM 1038 N N . THR A 1 130 ? -25.406 11.571 25.656 1.00 94.50 130 THR A N 1
ATOM 1039 C CA . THR A 1 130 ? -24.058 12.134 25.520 1.00 94.50 130 THR A CA 1
ATOM 1040 C C . THR A 1 130 ? -23.041 11.122 24.998 1.00 94.50 130 THR A C 1
ATOM 1042 O O . THR A 1 130 ? -23.103 9.924 25.279 1.00 94.50 130 THR A O 1
ATOM 1045 N N . LYS A 1 131 ? -22.037 11.622 24.268 1.00 93.81 131 LYS A N 1
ATOM 1046 C CA . LYS A 1 131 ? -20.919 10.798 23.788 1.00 93.81 131 LYS A CA 1
ATOM 1047 C C . LYS A 1 131 ? -20.105 10.188 24.933 1.00 93.81 131 LYS A C 1
ATOM 1049 O O . LYS A 1 131 ? -19.731 9.026 24.844 1.00 93.81 131 LYS A O 1
ATOM 1054 N N . LYS A 1 132 ? -19.885 10.935 26.022 1.00 94.50 132 LYS A N 1
ATOM 1055 C CA . LYS A 1 132 ? -19.107 10.468 27.185 1.00 94.50 132 LYS A CA 1
ATOM 1056 C C . LYS A 1 132 ? -19.733 9.240 27.850 1.00 94.50 132 LYS A C 1
ATOM 1058 O O . LYS A 1 132 ? -19.024 8.314 28.234 1.00 94.50 132 LYS A O 1
ATOM 1063 N N . GLU A 1 133 ? -21.057 9.215 27.976 1.00 94.75 133 GLU A N 1
ATOM 1064 C CA . GLU A 1 133 ? -21.759 8.056 28.534 1.00 94.75 133 GLU A CA 1
ATOM 1065 C C . GLU A 1 133 ? -21.627 6.836 27.612 1.00 94.75 133 GLU A C 1
ATOM 1067 O O . GLU A 1 133 ? -21.333 5.735 28.079 1.00 94.75 133 GLU A O 1
ATOM 1072 N N . LEU A 1 134 ? -21.762 7.038 26.297 1.00 95.69 134 LEU A N 1
ATOM 1073 C CA . LEU A 1 134 ? -21.597 5.979 25.297 1.00 95.69 134 LEU A CA 1
ATOM 1074 C C . LEU A 1 134 ? -20.159 5.437 25.256 1.00 95.69 134 LEU A C 1
ATOM 1076 O O . LEU A 1 134 ? -19.968 4.231 25.131 1.00 95.69 134 LEU A O 1
ATOM 1080 N N . GLU A 1 135 ? -19.144 6.290 25.417 1.00 95.94 135 GLU A N 1
ATOM 1081 C CA . GLU A 1 135 ? -17.735 5.876 25.528 1.00 95.94 135 GLU A CA 1
ATOM 1082 C C . GLU A 1 135 ? -17.499 4.964 26.734 1.00 95.94 135 GLU A C 1
ATOM 1084 O O . GLU A 1 135 ? -16.775 3.972 26.625 1.00 95.94 135 GLU A O 1
ATOM 1089 N N . LYS A 1 136 ? -18.137 5.256 27.875 1.00 94.19 136 LYS A N 1
ATOM 1090 C CA . LYS A 1 136 ? -18.058 4.406 29.071 1.00 94.19 136 LYS A CA 1
ATOM 1091 C C . LYS A 1 136 ? -18.690 3.034 28.824 1.00 94.19 136 LYS A C 1
ATOM 1093 O O . LYS A 1 136 ? -18.087 2.023 29.179 1.00 94.19 136 LYS A O 1
ATOM 1098 N N . VAL A 1 137 ? -19.862 2.994 28.183 1.00 94.81 137 VAL A N 1
ATOM 1099 C CA . VAL A 1 137 ? -20.537 1.739 27.804 1.00 94.81 137 VAL A CA 1
ATOM 1100 C C . VAL A 1 137 ? -19.654 0.917 26.866 1.00 94.81 137 VAL A C 1
ATOM 1102 O O . VAL A 1 137 ? -19.360 -0.242 27.159 1.00 94.81 137 VAL A O 1
ATOM 1105 N N . TYR A 1 138 ? -19.159 1.531 25.792 1.00 95.31 138 TYR A N 1
ATOM 1106 C CA . TYR A 1 138 ? -18.303 0.862 24.817 1.00 95.31 138 TYR A CA 1
ATOM 1107 C C . TYR A 1 138 ? -16.999 0.350 25.442 1.00 95.31 138 TYR A C 1
ATOM 1109 O O . TYR A 1 138 ? -16.589 -0.781 25.192 1.00 95.31 138 TYR A O 1
ATOM 1117 N N . SER A 1 139 ? -16.375 1.140 26.324 1.00 93.12 139 SER A N 1
ATOM 1118 C CA . SER A 1 139 ? -15.177 0.728 27.061 1.00 93.12 139 SER A CA 1
ATOM 1119 C C . SER A 1 139 ? -15.404 -0.547 27.877 1.00 93.12 139 SER A C 1
ATOM 1121 O O . SER A 1 139 ? -14.498 -1.372 27.961 1.00 93.12 139 SER A O 1
ATOM 1123 N N . ASN A 1 140 ? -16.576 -0.712 28.491 1.00 91.75 140 ASN A N 1
ATOM 1124 C CA . ASN A 1 140 ? -16.899 -1.926 29.239 1.00 91.75 140 ASN A CA 1
ATOM 1125 C C . ASN A 1 140 ? -17.151 -3.114 28.300 1.00 91.75 140 ASN A C 1
ATOM 1127 O O . ASN A 1 140 ? -16.646 -4.201 28.561 1.00 91.75 140 ASN A O 1
ATOM 1131 N N . GLN A 1 141 ? -17.856 -2.900 27.183 1.00 93.31 141 GLN A N 1
ATOM 1132 C CA . GLN A 1 141 ? -18.120 -3.941 26.180 1.00 93.31 141 GLN A CA 1
ATOM 1133 C C . GLN A 1 141 ? -16.824 -4.537 25.612 1.00 93.31 141 GLN A C 1
ATOM 1135 O O . GLN A 1 141 ? -16.665 -5.755 25.577 1.00 93.31 141 GLN A O 1
ATOM 1140 N N . ILE A 1 142 ? -15.867 -3.693 25.212 1.00 92.75 142 ILE A N 1
ATOM 1141 C CA . ILE A 1 142 ? -14.600 -4.179 24.645 1.00 92.75 142 ILE A CA 1
ATOM 1142 C C . ILE A 1 142 ? -13.693 -4.827 25.696 1.00 92.75 142 ILE A C 1
ATOM 1144 O O . ILE A 1 142 ? -12.967 -5.753 25.360 1.00 92.75 142 ILE A O 1
ATOM 1148 N N . LYS A 1 143 ? -13.738 -4.386 26.961 1.00 86.62 143 LYS A N 1
ATOM 1149 C CA . LYS A 1 143 ? -13.007 -5.054 28.047 1.00 86.62 143 LYS A CA 1
ATOM 1150 C C . LYS A 1 143 ? -13.506 -6.477 28.246 1.00 86.62 143 LYS A C 1
ATOM 1152 O O . LYS A 1 143 ? -12.714 -7.403 28.194 1.00 86.62 143 LYS A O 1
ATOM 1157 N N . VAL A 1 144 ? -14.822 -6.659 28.363 1.00 86.81 144 VAL A N 1
ATOM 1158 C CA . VAL A 1 144 ? -15.428 -7.995 28.487 1.00 86.81 144 VAL A CA 1
ATOM 1159 C C . VAL A 1 144 ? -15.082 -8.878 27.287 1.00 86.81 144 VAL A C 1
ATOM 1161 O O . VAL A 1 144 ? -14.820 -10.064 27.457 1.00 86.81 144 VAL A O 1
ATOM 1164 N N . LYS A 1 145 ? -15.048 -8.306 26.080 1.00 86.88 145 LYS A N 1
ATOM 1165 C CA . LYS A 1 145 ? -14.707 -9.053 24.870 1.00 86.88 145 LYS A CA 1
ATOM 1166 C C . LYS A 1 145 ? -13.235 -9.485 24.828 1.00 86.88 145 LYS A C 1
ATOM 1168 O O . LYS A 1 145 ? -12.971 -10.637 24.530 1.00 86.88 145 LYS A O 1
ATOM 1173 N N . TYR A 1 146 ? -12.300 -8.582 25.129 1.00 82.38 146 TYR A N 1
ATOM 1174 C CA . TYR A 1 146 ? -10.874 -8.797 24.846 1.00 82.38 146 TYR A CA 1
ATOM 1175 C C . TYR A 1 146 ? -9.993 -9.066 26.082 1.00 82.38 146 TYR A C 1
ATOM 1177 O O . TYR A 1 146 ? -8.941 -9.672 25.932 1.00 82.38 146 TYR A O 1
ATOM 1185 N N . GLU A 1 147 ? -10.372 -8.684 27.310 1.00 70.25 147 GLU A N 1
ATOM 1186 C CA . GLU A 1 147 ? -9.588 -9.040 28.518 1.00 70.25 147 GLU A CA 1
ATOM 1187 C C . GLU A 1 147 ? -9.711 -10.535 28.862 1.00 70.25 147 GLU A C 1
ATOM 1189 O O . GLU A 1 147 ? -8.765 -11.122 29.390 1.00 70.25 147 GLU A O 1
ATOM 1194 N N . ASN A 1 148 ? -10.822 -11.179 28.491 1.00 59.88 148 ASN A N 1
ATOM 1195 C CA . ASN A 1 148 ? -11.013 -12.622 28.671 1.00 59.88 148 ASN A CA 1
ATOM 1196 C C . ASN A 1 148 ? -10.149 -13.476 27.718 1.00 59.88 148 ASN A C 1
ATOM 1198 O O . ASN A 1 148 ? -9.911 -14.645 28.002 1.00 59.88 148 ASN A O 1
ATOM 1202 N N . GLU A 1 149 ? -9.632 -12.898 26.629 1.00 56.59 149 GLU A N 1
ATOM 1203 C CA . GLU A 1 149 ? -8.746 -13.570 25.661 1.00 56.59 149 GLU A CA 1
ATOM 1204 C C . GLU A 1 149 ? -7.252 -13.393 25.993 1.00 56.59 149 GLU A C 1
ATOM 1206 O O . GLU A 1 149 ? -6.413 -14.145 25.509 1.00 56.59 149 GLU A O 1
ATOM 1211 N N . ILE A 1 150 ? -6.897 -12.421 26.844 1.00 54.78 150 ILE A N 1
ATOM 1212 C CA . ILE A 1 150 ? -5.505 -12.123 27.238 1.00 54.78 150 ILE A CA 1
ATOM 1213 C C . ILE A 1 150 ? -5.018 -13.067 28.362 1.00 54.78 150 ILE A C 1
ATOM 1215 O O . ILE A 1 150 ? -3.826 -13.124 28.660 1.00 54.78 150 ILE A O 1
ATOM 1219 N N . SER A 1 151 ? -5.919 -13.854 28.963 1.00 48.91 151 SER A N 1
ATOM 1220 C CA . SER A 1 151 ? -5.608 -14.796 30.048 1.00 48.91 151 SER A CA 1
ATOM 1221 C C . SER A 1 151 ? -5.652 -16.275 29.624 1.00 48.91 151 SER A C 1
ATOM 1223 O O . SER A 1 151 ? -6.483 -17.029 30.131 1.00 48.91 151 SER A O 1
ATOM 1225 N N . PRO A 1 152 ? -4.719 -16.745 28.775 1.00 41.94 152 PRO A N 1
ATOM 1226 C CA . PRO A 1 152 ? -4.221 -18.111 28.930 1.00 41.94 152 PRO A CA 1
ATOM 1227 C C . PRO A 1 152 ? -2.690 -18.154 29.087 1.00 41.94 152 PRO A C 1
ATOM 1229 O O . PRO A 1 152 ? -1.926 -17.801 28.193 1.00 41.94 152 PRO A O 1
ATOM 1232 N N . SER A 1 153 ? -2.261 -18.699 30.231 1.00 43.50 153 SER A N 1
ATOM 1233 C CA . SER A 1 153 ? -0.899 -19.134 30.597 1.00 43.50 153 SER A CA 1
ATOM 1234 C C . SER A 1 153 ? 0.140 -18.069 30.999 1.00 43.50 153 SER A C 1
ATOM 1236 O O . SER A 1 153 ? 1.207 -17.930 30.410 1.00 43.50 153 SER A O 1
ATOM 1238 N N . ILE A 1 154 ? -0.051 -17.467 32.180 1.00 44.38 154 ILE A N 1
ATOM 1239 C CA . ILE A 1 154 ? 1.105 -17.289 33.078 1.00 44.38 154 ILE A CA 1
ATOM 1240 C C . ILE A 1 154 ? 1.452 -18.682 33.621 1.00 44.38 154 ILE A C 1
ATOM 1242 O O . ILE A 1 154 ? 1.068 -19.066 34.726 1.00 44.38 154 ILE A O 1
ATOM 1246 N N . GLY A 1 155 ? 2.151 -19.469 32.806 1.00 38.06 155 GLY A N 1
ATOM 1247 C CA . GLY A 1 155 ? 2.914 -20.613 33.277 1.00 38.06 155 GLY A CA 1
ATOM 1248 C C . GLY A 1 155 ? 4.168 -20.087 33.959 1.00 38.06 155 GLY A C 1
ATOM 1249 O O . GLY A 1 155 ? 5.188 -19.873 33.314 1.00 38.06 155 GLY A O 1
ATOM 1250 N N . LYS A 1 156 ? 4.083 -19.829 35.268 1.00 41.16 156 LYS A N 1
ATOM 1251 C CA . LYS A 1 156 ? 5.271 -19.697 36.115 1.00 41.16 156 LYS A CA 1
ATOM 1252 C C . LYS A 1 156 ? 6.032 -21.022 36.056 1.00 41.16 156 LYS A C 1
ATOM 1254 O O . LYS A 1 156 ? 5.653 -21.960 36.754 1.00 41.16 156 LYS A O 1
ATOM 1259 N N . THR A 1 157 ? 7.105 -21.098 35.283 1.00 38.12 157 THR A N 1
ATOM 1260 C CA . THR A 1 157 ? 8.174 -22.058 35.571 1.00 38.12 157 THR A CA 1
ATOM 1261 C C . THR A 1 157 ? 9.165 -21.393 36.514 1.00 38.12 157 THR A C 1
ATOM 1263 O O . THR A 1 157 ? 9.679 -20.310 36.233 1.00 38.12 157 THR A O 1
ATOM 1266 N N . ARG A 1 158 ? 9.287 -22.028 37.681 1.00 36.81 158 ARG A N 1
ATOM 1267 C CA . ARG A 1 158 ? 10.284 -21.788 38.724 1.00 36.81 158 ARG A CA 1
ATOM 1268 C C . ARG A 1 158 ? 11.693 -22.040 38.210 1.00 36.81 158 ARG A C 1
ATOM 1270 O O . ARG A 1 158 ? 11.823 -22.901 37.313 1.00 36.81 158 ARG A O 1
#

Radius of gyration: 25.01 Å; chains: 1; bounding box: 56×37×67 Å

pLDDT: mean 91.77, std 13.18, range [36.81, 98.5]

Secondary structure (DSSP, 8-state):
--GGGHHHHHHHHHHHTTTB-TTT-PBPS-TTTSEEEE---SSSTTTT-EEEEE-HHHHHHHHHHHHHHHHTT-TTTS-HHHHHHHHHHHHHS--TTSPPPTTHHHHHHHHHHTS-HHHHHHHHT---SSHHHHHHHHHHHHHHHHTTTS-S------

Foldseek 3Di:
DDPVCVLVVLVVLCVVLVQAAPPPRHGDPDSVQWDFDADCDCDDPRHRGTDGTHHPVVRVVVVVLVVCCCVVVCVVVDDPVRVVVVVVVVVPDDCVVPADDPCVLVVVLVVLLPDDPVVLCVVLVDPDDDSVVSSVSVSVVVCVVRVVRNDDDPPDDD